Protein AF-X1F8M0-F1 (afdb_monomer_lite)

Secondary structure (DSSP, 8-state):
--HHHHHHHHHHHHHHHHHHHHHHH--S--PPPPHHHHHHHHHHHHHHHHHTTT-HHHHHHHHHHHHHH-

Radius of gyration: 16.21 Å; chains: 1; bounding box: 41×19×39 Å

Sequence (70 aa):
MSTSQIYILISIITLAIIAVVVILRRKKEQKPLSKLAALAFLLVLAGIFFGARDDQLIAYSLLGAGVILA

Structure (mmCIF, N/CA/C/O backbone):
data_AF-X1F8M0-F1
#
_entry.id 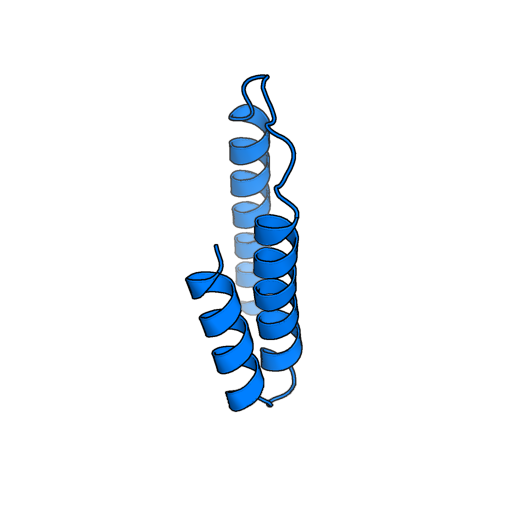  AF-X1F8M0-F1
#
loop_
_atom_site.group_PDB
_atom_site.id
_atom_site.type_symbol
_atom_site.label_atom_id
_atom_site.label_alt_id
_atom_site.label_comp_id
_atom_site.label_asym_id
_atom_site.label_entity_id
_atom_site.label_seq_id
_atom_site.pdbx_PDB_ins_code
_atom_site.Cartn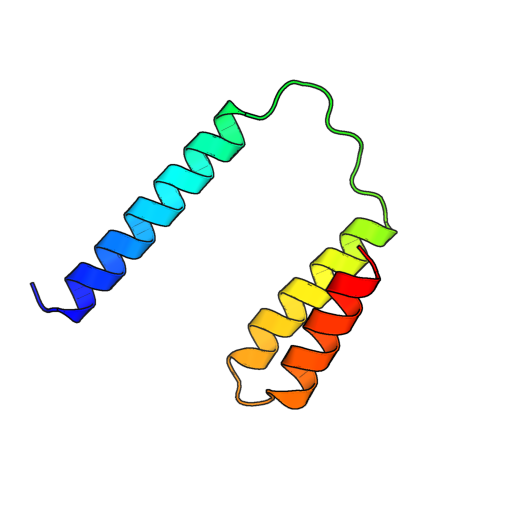_x
_atom_site.Cartn_y
_atom_site.Cartn_z
_atom_site.occupancy
_atom_site.B_iso_or_equiv
_atom_site.auth_seq_id
_atom_site.auth_comp_id
_atom_site.auth_asym_id
_atom_site.auth_atom_id
_atom_site.pdbx_PDB_model_num
ATOM 1 N N . MET A 1 1 ? 24.977 9.078 -12.275 1.00 59.69 1 MET A N 1
ATOM 2 C CA . MET A 1 1 ? 23.688 8.385 -12.060 1.00 59.69 1 MET A CA 1
ATOM 3 C C . MET A 1 1 ? 22.919 8.439 -13.359 1.00 59.69 1 MET A C 1
ATOM 5 O O . MET A 1 1 ? 22.884 9.505 -13.962 1.00 59.69 1 MET A O 1
ATOM 9 N N . SER A 1 2 ? 22.368 7.318 -13.821 1.00 83.81 2 SER A N 1
ATOM 10 C CA . SER A 1 2 ? 21.480 7.348 -14.986 1.00 83.81 2 SER A CA 1
ATOM 11 C C . SER A 1 2 ? 20.157 8.022 -14.614 1.00 83.81 2 SER A C 1
ATOM 13 O O . SER A 1 2 ? 19.735 7.973 -13.457 1.00 83.81 2 SER A O 1
ATOM 15 N N . THR A 1 3 ? 19.481 8.634 -15.585 1.00 85.38 3 THR A N 1
ATOM 16 C CA . THR A 1 3 ? 18.167 9.268 -15.383 1.00 85.38 3 THR A CA 1
ATOM 17 C C . THR A 1 3 ? 17.174 8.304 -14.723 1.00 85.38 3 THR A C 1
ATOM 19 O O . THR A 1 3 ? 16.446 8.680 -13.809 1.00 85.38 3 THR A O 1
ATOM 22 N N . SER A 1 4 ? 17.216 7.024 -15.100 1.00 86.56 4 SER A N 1
ATOM 23 C CA . SER A 1 4 ? 16.392 5.963 -14.512 1.00 86.56 4 SER A CA 1
ATOM 24 C C . SER A 1 4 ? 16.664 5.748 -13.019 1.00 86.56 4 SER A C 1
ATOM 26 O O . SER A 1 4 ? 15.725 5.598 -12.243 1.00 86.56 4 SER A O 1
ATOM 28 N N . GLN A 1 5 ? 17.931 5.779 -12.585 1.00 89.25 5 GLN A N 1
ATOM 29 C CA . GLN A 1 5 ? 18.278 5.667 -11.162 1.00 89.25 5 GLN A CA 1
ATOM 30 C C . GLN A 1 5 ? 17.772 6.859 -10.348 1.00 89.25 5 GLN A C 1
ATOM 32 O O . GLN A 1 5 ? 17.373 6.679 -9.200 1.00 89.25 5 GLN A O 1
ATOM 37 N N . ILE A 1 6 ? 17.754 8.057 -10.939 1.00 93.69 6 ILE A N 1
ATOM 38 C CA . ILE A 1 6 ? 17.239 9.262 -10.279 1.00 93.69 6 ILE A CA 1
ATOM 39 C C . ILE A 1 6 ? 15.734 9.124 -10.028 1.00 93.69 6 ILE A C 1
ATOM 41 O O . ILE A 1 6 ? 15.282 9.373 -8.913 1.00 93.69 6 ILE A O 1
ATOM 45 N N . TYR A 1 7 ? 14.962 8.655 -11.014 1.00 92.56 7 TYR A N 1
ATOM 46 C CA . TYR A 1 7 ? 13.526 8.422 -10.831 1.00 92.56 7 TYR A CA 1
ATOM 47 C C . TYR A 1 7 ? 13.229 7.364 -9.770 1.00 92.56 7 TYR A C 1
ATOM 49 O O . TYR A 1 7 ? 12.386 7.598 -8.908 1.00 92.56 7 TYR A O 1
ATOM 57 N N . ILE A 1 8 ? 13.955 6.242 -9.779 1.00 94.12 8 ILE A N 1
ATOM 58 C CA . ILE A 1 8 ? 13.792 5.190 -8.765 1.00 94.12 8 ILE A CA 1
ATOM 59 C C . ILE A 1 8 ? 14.074 5.751 -7.367 1.00 94.12 8 ILE A C 1
ATOM 61 O O . ILE A 1 8 ? 13.301 5.516 -6.437 1.00 94.12 8 ILE A O 1
ATOM 65 N N . LEU A 1 9 ? 15.149 6.530 -7.221 1.00 94.88 9 LEU A N 1
ATOM 66 C CA . LEU A 1 9 ? 15.507 7.149 -5.949 1.00 94.88 9 LEU A CA 1
ATOM 67 C C . LEU A 1 9 ? 14.412 8.107 -5.457 1.00 94.88 9 LEU A C 1
ATOM 69 O O . LEU A 1 9 ? 14.030 8.044 -4.290 1.00 94.88 9 LEU A O 1
ATOM 73 N N . ILE A 1 10 ? 13.863 8.941 -6.347 1.00 94.62 10 ILE A N 1
ATOM 74 C CA . ILE A 1 10 ? 12.747 9.840 -6.024 1.00 94.62 10 ILE A CA 1
ATOM 75 C C . ILE A 1 10 ? 11.521 9.035 -5.579 1.00 94.62 10 ILE A C 1
ATOM 77 O O . ILE A 1 10 ? 10.962 9.331 -4.526 1.00 94.62 10 ILE A O 1
ATOM 81 N N . SER A 1 11 ? 11.132 7.987 -6.314 1.00 92.19 11 SER A N 1
ATOM 82 C CA . SER A 1 11 ? 9.978 7.148 -5.961 1.00 92.19 11 SER A CA 1
ATOM 83 C C . SER A 1 11 ? 10.120 6.506 -4.580 1.00 92.19 11 SER A C 1
ATOM 85 O O . SER A 1 11 ? 9.162 6.508 -3.806 1.00 92.19 11 SER A O 1
ATOM 87 N N . ILE A 1 12 ? 11.311 6.000 -4.244 1.00 96.00 12 ILE A N 1
ATOM 88 C CA . ILE A 1 12 ? 11.593 5.414 -2.926 1.00 96.00 12 ILE A CA 1
ATOM 89 C C . ILE A 1 12 ? 11.461 6.472 -1.828 1.00 96.00 12 ILE A C 1
ATOM 91 O O . ILE A 1 12 ? 10.807 6.222 -0.816 1.00 96.00 12 ILE A O 1
ATOM 95 N N . ILE A 1 13 ? 12.037 7.662 -2.029 1.00 97.00 13 ILE A N 1
ATOM 96 C CA . ILE A 1 13 ? 11.949 8.763 -1.061 1.00 97.00 13 ILE A CA 1
ATOM 97 C C . ILE A 1 13 ? 10.488 9.184 -0.859 1.00 97.00 13 ILE A C 1
ATOM 99 O O . ILE A 1 13 ? 10.044 9.337 0.277 1.00 97.00 13 ILE A O 1
ATOM 103 N N . THR A 1 14 ? 9.711 9.318 -1.936 1.00 96.38 14 THR A N 1
ATOM 104 C CA . THR A 1 14 ? 8.285 9.657 -1.854 1.00 96.38 14 THR A CA 1
ATOM 105 C C . THR A 1 14 ? 7.496 8.602 -1.076 1.00 96.38 14 THR A C 1
ATOM 107 O O . THR A 1 14 ? 6.738 8.954 -0.173 1.00 96.38 14 THR A O 1
ATOM 110 N N . LEU A 1 15 ? 7.703 7.312 -1.367 1.00 94.00 15 LEU A N 1
ATOM 111 C CA . LEU A 1 15 ? 7.074 6.208 -0.632 1.00 94.00 15 LEU A CA 1
ATOM 112 C C . LEU A 1 15 ? 7.454 6.216 0.852 1.00 94.00 15 LEU A C 1
ATOM 114 O O . LEU A 1 15 ? 6.584 6.030 1.704 1.00 94.00 15 LEU A O 1
ATOM 118 N N . ALA A 1 16 ? 8.722 6.485 1.171 1.00 95.44 16 ALA A N 1
ATOM 119 C CA . ALA A 1 16 ? 9.190 6.595 2.548 1.00 95.44 16 ALA A CA 1
ATOM 120 C C . ALA A 1 16 ? 8.492 7.743 3.295 1.00 95.44 16 ALA A C 1
ATOM 122 O O . ALA A 1 16 ? 8.022 7.546 4.415 1.00 95.44 16 ALA A O 1
ATOM 123 N N . ILE A 1 17 ? 8.348 8.915 2.666 1.00 96.50 17 ILE A N 1
ATOM 124 C CA . ILE A 1 17 ? 7.631 10.058 3.251 1.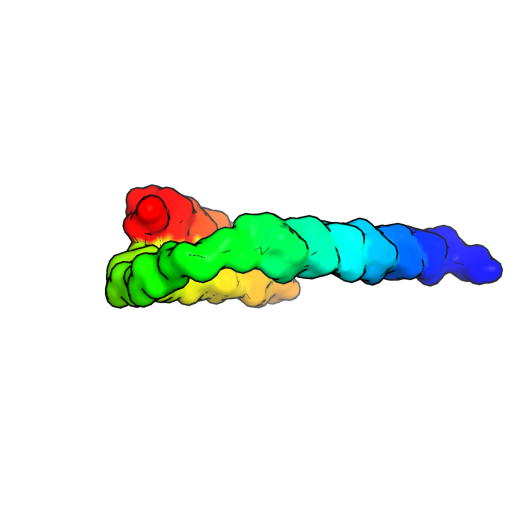00 96.50 17 ILE A CA 1
ATOM 125 C C . ILE A 1 17 ? 6.163 9.701 3.509 1.00 96.50 17 ILE A C 1
ATOM 127 O O . ILE A 1 17 ? 5.669 9.929 4.613 1.00 96.50 17 ILE A O 1
ATOM 131 N N . ILE A 1 18 ? 5.472 9.105 2.530 1.00 93.75 18 ILE A N 1
ATOM 132 C CA . ILE A 1 18 ? 4.071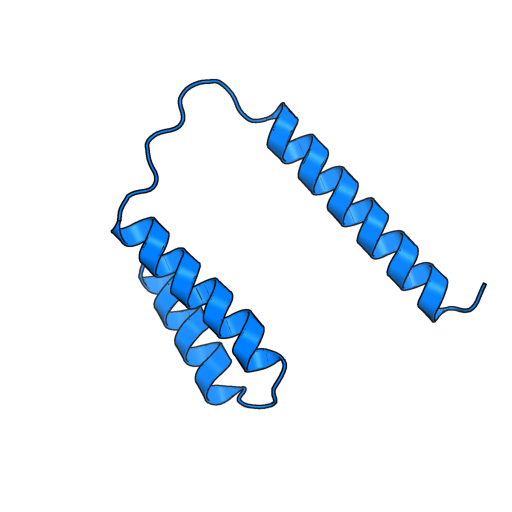 8.682 2.683 1.00 93.75 18 IL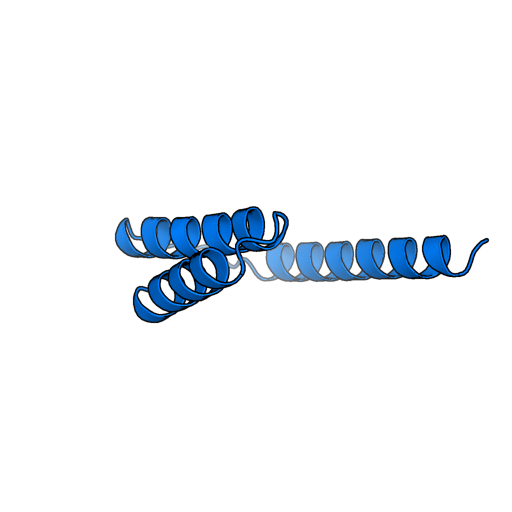E A CA 1
ATOM 133 C C . ILE A 1 18 ? 3.938 7.701 3.852 1.00 93.75 18 ILE A C 1
ATOM 135 O O . ILE A 1 18 ? 3.068 7.879 4.705 1.00 93.75 18 ILE A O 1
ATOM 139 N N . ALA A 1 19 ? 4.818 6.699 3.931 1.00 88.88 19 ALA A N 1
ATOM 140 C CA . ALA A 1 19 ? 4.804 5.713 5.004 1.00 88.88 19 ALA A CA 1
ATOM 141 C C . ALA A 1 19 ? 4.980 6.367 6.383 1.00 88.88 19 ALA A C 1
ATOM 143 O O . ALA A 1 19 ? 4.190 6.104 7.292 1.00 88.88 19 ALA A O 1
ATOM 144 N N . VAL A 1 20 ? 5.959 7.266 6.529 1.00 93.38 20 VAL A N 1
ATOM 145 C CA . VAL A 1 20 ? 6.201 8.007 7.777 1.00 93.38 20 VAL A CA 1
ATOM 146 C C . VAL A 1 20 ? 4.974 8.832 8.165 1.00 93.38 20 VAL A C 1
ATOM 148 O O . VAL A 1 20 ? 4.511 8.740 9.301 1.00 93.38 20 VAL A O 1
ATOM 151 N N . VAL A 1 21 ? 4.391 9.582 7.227 1.00 91.31 21 VAL A N 1
ATOM 152 C CA . VAL A 1 21 ? 3.190 10.394 7.479 1.00 91.31 21 VAL A CA 1
ATOM 153 C C . VAL A 1 21 ? 2.014 9.524 7.927 1.00 91.31 21 VAL A C 1
ATOM 155 O O . VAL A 1 21 ? 1.348 9.852 8.908 1.00 91.31 21 VAL A O 1
ATOM 158 N N . VAL A 1 22 ? 1.763 8.399 7.253 1.00 87.44 22 VAL A N 1
ATOM 159 C CA . VAL A 1 22 ? 0.665 7.478 7.589 1.00 87.44 22 VAL A CA 1
ATOM 160 C C . VAL A 1 22 ? 0.853 6.865 8.978 1.00 87.44 22 VAL A C 1
ATOM 162 O O . VAL A 1 22 ? -0.105 6.795 9.752 1.00 87.44 22 VAL A O 1
ATOM 165 N N . ILE A 1 23 ? 2.077 6.454 9.320 1.00 84.44 23 ILE A N 1
ATOM 166 C CA . ILE A 1 23 ? 2.397 5.873 10.630 1.00 84.44 23 ILE A CA 1
ATOM 167 C C . ILE A 1 23 ? 2.227 6.916 11.739 1.00 84.44 23 ILE A C 1
ATOM 169 O O . ILE A 1 23 ? 1.582 6.627 12.745 1.00 84.44 23 ILE A O 1
ATOM 173 N N . LEU A 1 24 ? 2.735 8.136 11.546 1.00 85.69 24 LEU A N 1
ATOM 174 C CA . LEU A 1 24 ? 2.613 9.215 12.532 1.00 85.69 24 LEU A CA 1
ATOM 175 C C . LEU A 1 24 ? 1.160 9.675 12.724 1.00 85.69 24 LEU A C 1
ATOM 177 O O . LEU A 1 24 ? 0.776 10.079 13.821 1.00 85.69 24 LEU A O 1
ATOM 181 N N . ARG A 1 25 ? 0.327 9.595 11.679 1.00 80.25 25 ARG A N 1
ATOM 182 C CA . ARG A 1 25 ? -1.085 10.006 11.727 1.00 80.25 25 ARG A CA 1
ATOM 183 C C . ARG A 1 25 ? -2.014 8.946 12.331 1.00 80.25 25 ARG A C 1
ATOM 185 O O . ARG A 1 25 ? -3.180 9.254 12.586 1.00 80.25 25 ARG A O 1
ATOM 192 N N . ARG A 1 26 ? -1.539 7.723 12.604 1.00 69.19 26 ARG A N 1
ATOM 193 C CA . ARG A 1 26 ? -2.320 6.697 13.320 1.00 69.19 26 ARG A CA 1
ATOM 194 C C . ARG A 1 26 ? -2.559 7.120 14.777 1.00 69.19 26 ARG A C 1
ATOM 196 O O . ARG A 1 26 ? -1.818 6.747 15.681 1.00 69.19 26 ARG A O 1
ATOM 203 N N . LYS A 1 27 ? -3.643 7.860 15.030 1.00 60.53 27 LYS A N 1
ATOM 204 C CA . LYS A 1 27 ? -4.214 7.996 16.378 1.00 60.53 27 LYS A CA 1
ATOM 205 C C . LYS A 1 27 ? -4.935 6.698 16.757 1.00 60.53 27 LYS A C 1
ATOM 207 O O . LYS A 1 27 ? -5.614 6.089 15.932 1.00 60.53 27 LYS A O 1
ATOM 212 N N . LYS A 1 28 ? -4.716 6.253 17.998 1.00 65.38 28 LYS A N 1
ATOM 213 C CA . LYS A 1 28 ? -5.257 5.021 18.584 1.00 65.38 28 LYS A CA 1
ATOM 214 C C . LYS A 1 28 ? -6.788 5.029 18.542 1.00 65.38 28 LYS A C 1
ATOM 216 O O . LYS A 1 28 ? -7.399 5.697 19.356 1.00 65.38 28 LYS A O 1
ATOM 221 N N . GLU A 1 29 ? -7.343 4.311 17.574 1.00 63.97 29 GLU A N 1
ATOM 222 C CA . GLU A 1 29 ? -8.530 3.446 17.644 1.00 63.97 29 GLU A CA 1
ATOM 223 C C . GLU A 1 29 ? -8.706 2.841 16.245 1.00 63.97 29 GLU A C 1
ATOM 225 O O . GLU A 1 29 ? -9.358 3.393 15.359 1.00 63.97 29 GLU A O 1
ATOM 230 N N . GLN A 1 30 ? -8.019 1.723 15.994 1.00 63.06 30 GLN A N 1
ATOM 231 C CA . GLN A 1 30 ? -8.179 0.998 14.738 1.00 63.06 30 GLN A CA 1
ATOM 232 C C . GLN A 1 30 ? -9.472 0.194 14.836 1.00 63.06 30 GLN A C 1
ATOM 234 O O . GLN A 1 30 ? -9.494 -0.876 15.442 1.00 63.06 30 GLN A O 1
ATOM 239 N N . LYS A 1 31 ? -10.557 0.712 14.250 1.00 68.56 31 LYS A N 1
ATOM 240 C CA . LYS A 1 31 ? -11.714 -0.134 13.948 1.00 68.56 31 LYS A CA 1
ATOM 241 C C . LYS A 1 31 ? -11.210 -1.297 13.085 1.00 68.56 31 LYS A C 1
ATOM 243 O O . LYS A 1 31 ? -10.471 -1.041 12.129 1.00 68.56 31 LYS A O 1
ATOM 248 N N . PRO A 1 32 ? -11.541 -2.551 13.427 1.00 69.50 32 PRO A N 1
ATOM 249 C CA . PRO A 1 32 ? -11.096 -3.690 12.642 1.00 69.50 32 PRO A CA 1
ATOM 250 C C . PRO A 1 32 ? -11.566 -3.510 11.199 1.00 69.50 32 PRO A C 1
ATOM 252 O O . PRO A 1 32 ? -12.693 -3.068 10.961 1.00 69.50 32 PRO A O 1
ATOM 255 N N . LEU A 1 33 ? -10.692 -3.833 10.242 1.00 70.25 33 LEU A N 1
ATOM 256 C CA . LEU A 1 33 ? -11.064 -3.894 8.832 1.00 70.25 33 LEU A CA 1
ATOM 257 C C . LEU A 1 33 ? -12.292 -4.798 8.711 1.00 70.25 33 LEU A C 1
ATOM 259 O O . LEU A 1 33 ? -12.235 -5.984 9.041 1.00 70.25 33 LEU A O 1
ATOM 263 N N . SER A 1 34 ? -13.413 -4.223 8.274 1.00 83.19 34 SER A N 1
ATOM 264 C CA . SER A 1 34 ? -14.605 -5.003 7.954 1.00 83.19 34 SER A CA 1
ATOM 265 C C . SER A 1 34 ? -14.230 -6.068 6.925 1.00 83.19 34 SER A C 1
ATOM 267 O O . SER A 1 34 ? -13.427 -5.807 6.026 1.00 83.19 34 SER A O 1
ATOM 269 N N . LYS A 1 35 ? -14.830 -7.259 7.020 1.00 85.88 35 LYS A N 1
ATOM 270 C CA . LYS A 1 35 ? -14.619 -8.340 6.042 1.00 85.88 35 LYS A CA 1
ATOM 271 C C . LYS A 1 35 ? -14.859 -7.857 4.605 1.00 85.88 35 LYS A C 1
ATOM 273 O O . LYS A 1 35 ? -14.159 -8.288 3.695 1.00 85.88 35 LYS A O 1
ATOM 278 N N . LEU A 1 36 ? -15.796 -6.922 4.425 1.00 85.81 36 LEU A N 1
ATOM 279 C CA . LEU A 1 36 ? -16.097 -6.313 3.131 1.00 85.81 36 LEU A CA 1
ATOM 280 C C . LEU A 1 36 ? -14.969 -5.388 2.649 1.00 85.81 36 LEU A C 1
ATOM 282 O O . LEU A 1 36 ? -14.548 -5.485 1.503 1.00 85.81 36 LEU A O 1
ATOM 286 N N . ALA A 1 37 ? -14.413 -4.573 3.550 1.00 84.50 37 ALA A N 1
ATOM 287 C CA . ALA A 1 37 ? -13.278 -3.702 3.249 1.00 84.50 37 ALA A CA 1
ATOM 288 C C . ALA A 1 37 ? -12.016 -4.509 2.913 1.00 84.50 37 ALA A C 1
ATOM 290 O O . ALA A 1 37 ? -11.271 -4.145 2.010 1.00 84.50 37 ALA A O 1
ATOM 291 N N . ALA A 1 38 ? -11.791 -5.637 3.595 1.00 86.44 38 ALA A N 1
ATOM 292 C CA . ALA A 1 38 ? -10.703 -6.552 3.262 1.00 86.44 38 ALA A CA 1
ATOM 293 C C . ALA A 1 38 ? -10.876 -7.165 1.861 1.00 86.44 38 ALA A C 1
ATOM 295 O O . ALA A 1 38 ? -9.907 -7.239 1.109 1.00 86.44 38 ALA A O 1
ATOM 296 N N . LEU A 1 39 ? -12.101 -7.557 1.491 1.00 89.81 39 LEU A N 1
ATOM 297 C CA . LEU A 1 39 ? -12.405 -8.093 0.162 1.00 89.81 39 LEU A CA 1
ATOM 298 C C . LEU A 1 39 ? -12.228 -7.038 -0.941 1.00 89.81 39 LEU A C 1
ATOM 300 O O . LEU A 1 39 ? -11.605 -7.321 -1.962 1.00 89.81 39 LEU A O 1
ATOM 304 N N . ALA A 1 40 ? -12.712 -5.817 -0.709 1.00 87.38 40 ALA A N 1
ATOM 305 C CA . ALA A 1 40 ? -12.519 -4.680 -1.606 1.00 87.38 40 ALA A CA 1
ATOM 306 C C . ALA A 1 40 ? -11.028 -4.389 -1.827 1.00 87.38 40 ALA A C 1
ATOM 308 O O . ALA A 1 40 ? -10.565 -4.268 -2.961 1.00 87.38 40 ALA A O 1
ATOM 309 N N . PHE A 1 41 ? -10.246 -4.383 -0.746 1.00 89.50 41 PHE A N 1
ATOM 310 C CA . PHE A 1 41 ? -8.802 -4.179 -0.816 1.00 89.50 41 PHE A CA 1
ATOM 311 C C . PHE A 1 41 ? -8.087 -5.306 -1.576 1.00 89.50 41 PHE A C 1
ATOM 313 O O . PHE A 1 41 ? -7.164 -5.044 -2.346 1.00 89.50 41 PHE A O 1
ATOM 320 N N . LEU A 1 42 ? -8.533 -6.556 -1.409 1.00 92.00 42 LEU A N 1
ATOM 321 C CA . LEU A 1 42 ? -8.000 -7.706 -2.139 1.00 92.00 42 LEU A CA 1
ATOM 322 C C . LEU A 1 42 ? -8.253 -7.589 -3.651 1.00 92.00 42 LEU A C 1
ATOM 324 O O . LEU A 1 42 ? -7.352 -7.869 -4.438 1.00 92.00 42 LEU A O 1
ATOM 328 N N . LEU A 1 43 ? -9.449 -7.143 -4.052 1.00 90.06 43 LEU A N 1
ATOM 329 C CA . LEU A 1 43 ? -9.802 -6.903 -5.456 1.00 90.06 43 LEU A CA 1
ATOM 330 C C . LEU A 1 43 ? -8.930 -5.806 -6.075 1.00 90.06 43 LEU A C 1
ATOM 332 O O . LEU A 1 43 ? -8.412 -5.988 -7.177 1.00 90.06 43 LEU A O 1
ATOM 336 N N . VAL A 1 44 ? -8.698 -4.712 -5.343 1.00 90.50 44 VAL A N 1
ATOM 337 C CA . VAL A 1 44 ? -7.804 -3.632 -5.789 1.00 90.50 44 VAL A CA 1
ATOM 338 C C . VAL A 1 44 ? -6.371 -4.140 -5.958 1.00 90.50 44 VAL A C 1
ATOM 340 O O . VAL A 1 44 ? -5.758 -3.910 -7.000 1.00 90.50 44 VAL A O 1
ATOM 343 N N . LEU A 1 45 ? -5.842 -4.874 -4.973 1.00 90.62 45 LEU A N 1
ATOM 344 C CA . LEU A 1 45 ? -4.501 -5.463 -5.052 1.00 90.62 45 LEU A CA 1
ATOM 345 C C . LEU A 1 45 ? -4.374 -6.421 -6.236 1.00 90.62 45 LEU A C 1
ATOM 347 O O . LEU A 1 45 ? -3.416 -6.327 -7.001 1.00 90.62 45 LEU A O 1
ATOM 351 N N . ALA A 1 46 ? -5.345 -7.316 -6.415 1.00 88.94 46 ALA A N 1
ATOM 352 C CA . ALA A 1 46 ? -5.355 -8.244 -7.532 1.00 88.94 46 ALA A CA 1
ATOM 353 C C . ALA A 1 46 ? -5.393 -7.490 -8.875 1.00 88.94 46 ALA A C 1
ATOM 355 O O . ALA A 1 46 ? -4.616 -7.818 -9.767 1.00 88.94 46 ALA A O 1
ATOM 356 N N . GLY A 1 47 ? -6.184 -6.419 -9.001 1.00 87.12 47 GLY A N 1
ATOM 357 C CA . GLY A 1 47 ? -6.207 -5.581 -10.202 1.00 87.12 47 GLY A CA 1
ATOM 358 C C . GLY A 1 47 ? -4.845 -4.956 -10.531 1.00 87.12 47 GLY A C 1
ATOM 359 O O . GLY A 1 47 ? -4.433 -4.965 -11.688 1.00 87.12 47 GLY A O 1
ATOM 360 N N . ILE A 1 48 ? -4.095 -4.503 -9.518 1.00 87.00 48 ILE A N 1
ATOM 361 C CA . ILE A 1 48 ? -2.727 -3.979 -9.691 1.00 87.00 48 ILE A CA 1
ATOM 362 C C . ILE A 1 48 ? -1.771 -5.072 -10.201 1.00 87.00 48 ILE A C 1
ATOM 364 O O . ILE A 1 48 ? -0.998 -4.826 -11.126 1.00 87.00 48 ILE A O 1
ATOM 368 N N . PHE A 1 49 ? -1.827 -6.285 -9.637 1.00 86.06 49 PHE A N 1
ATOM 369 C CA . PHE A 1 49 ? -0.962 -7.397 -10.061 1.00 86.06 49 PHE A CA 1
ATOM 370 C C . PHE A 1 49 ? -1.291 -7.917 -11.466 1.00 86.06 49 PHE A C 1
ATOM 372 O O . PHE A 1 49 ? -0.373 -8.237 -12.221 1.00 86.06 49 PHE A O 1
ATOM 379 N N . PHE A 1 50 ? -2.575 -7.996 -11.829 1.00 83.81 50 PHE A N 1
ATOM 380 C CA . PHE A 1 50 ? -3.005 -8.413 -13.169 1.00 83.81 50 PHE A CA 1
ATOM 381 C C . PHE A 1 50 ? -2.728 -7.337 -14.229 1.00 83.81 50 PHE A C 1
ATOM 383 O O . PHE A 1 50 ? -2.356 -7.672 -15.350 1.00 83.81 50 PHE A O 1
ATOM 390 N N . GLY A 1 51 ? -2.795 -6.050 -13.872 1.00 77.94 51 GLY A N 1
ATOM 391 C CA . GLY A 1 51 ? -2.449 -4.947 -14.778 1.00 77.94 51 GLY A CA 1
ATOM 392 C C . GLY A 1 51 ? -0.977 -4.922 -15.193 1.00 77.94 51 GLY A C 1
ATOM 393 O O . GLY A 1 51 ? -0.644 -4.367 -16.235 1.00 77.94 51 GLY A O 1
ATOM 394 N N . ALA A 1 52 ? -0.101 -5.567 -14.420 1.00 71.75 52 ALA A N 1
ATOM 395 C CA . ALA A 1 52 ? 1.311 -5.727 -14.755 1.00 71.75 52 ALA A CA 1
ATOM 396 C C . ALA A 1 52 ? 1.590 -6.853 -15.776 1.00 71.75 52 ALA A C 1
ATOM 398 O O . ALA A 1 52 ? 2.736 -7.008 -16.189 1.00 71.75 52 ALA A O 1
ATOM 399 N N . ARG A 1 53 ? 0.582 -7.657 -16.153 1.00 68.19 53 ARG A N 1
ATOM 400 C CA . ARG A 1 53 ? 0.707 -8.819 -17.059 1.00 68.19 53 ARG A CA 1
ATOM 401 C C . ARG A 1 53 ? -0.065 -8.655 -18.376 1.00 68.19 53 ARG A C 1
ATOM 403 O O . ARG A 1 53 ? -0.483 -9.644 -18.959 1.00 68.19 53 ARG A O 1
ATOM 410 N N . ASP A 1 54 ? -0.284 -7.418 -18.814 1.00 74.00 54 ASP A N 1
ATOM 411 C CA . ASP A 1 54 ? -1.004 -7.053 -20.049 1.00 74.00 54 ASP A CA 1
ATOM 412 C C . ASP A 1 54 ? -2.508 -7.409 -20.102 1.00 74.00 54 ASP A C 1
ATOM 414 O O . ASP A 1 54 ? -3.207 -6.998 -21.028 1.00 74.00 54 ASP A O 1
ATOM 418 N N . ASP A 1 55 ? -3.067 -8.036 -19.062 1.00 77.19 55 ASP A N 1
ATOM 419 C CA . ASP A 1 55 ? -4.506 -8.307 -18.924 1.00 77.19 55 ASP A CA 1
ATOM 420 C C . ASP A 1 55 ? -5.288 -7.067 -18.436 1.00 77.19 55 ASP A C 1
ATOM 422 O O . ASP A 1 55 ? -5.986 -7.087 -17.415 1.00 77.19 55 ASP A O 1
ATOM 426 N N . GLN A 1 56 ? -5.178 -5.953 -19.169 1.00 81.38 56 GLN A N 1
ATOM 427 C CA . GLN A 1 56 ? -5.746 -4.648 -18.790 1.00 81.38 56 GLN A CA 1
ATOM 428 C C . GLN A 1 56 ? -7.260 -4.705 -18.522 1.00 81.38 56 GLN A C 1
ATOM 430 O O . GLN A 1 56 ? -7.751 -4.075 -17.587 1.00 81.38 56 GLN A O 1
ATOM 435 N N . LEU A 1 57 ? -8.003 -5.506 -19.296 1.00 86.06 57 LEU A N 1
ATOM 436 C CA . LEU A 1 57 ? -9.447 -5.704 -19.111 1.00 86.06 57 LEU A CA 1
ATOM 437 C C . LEU A 1 57 ? -9.776 -6.292 -17.732 1.00 86.06 57 LEU A C 1
ATOM 439 O O . LEU A 1 57 ? -10.692 -5.820 -17.052 1.00 86.06 57 LEU A O 1
ATOM 443 N N . ILE A 1 58 ? -9.014 -7.299 -17.300 1.00 85.00 58 ILE A N 1
ATOM 444 C CA . ILE A 1 58 ? -9.207 -7.954 -16.002 1.00 85.00 58 ILE A CA 1
ATOM 445 C C . ILE A 1 58 ? -8.773 -7.002 -14.889 1.00 85.00 58 ILE A C 1
ATOM 447 O O . ILE A 1 58 ? -9.486 -6.849 -13.898 1.00 85.00 58 ILE A O 1
ATOM 451 N N . ALA A 1 59 ? -7.655 -6.304 -15.089 1.00 86.56 59 ALA A N 1
ATOM 452 C CA . ALA A 1 59 ? -7.116 -5.338 -14.144 1.00 86.56 59 ALA A CA 1
ATOM 453 C C . ALA A 1 59 ? -8.105 -4.206 -13.829 1.00 86.56 59 ALA A C 1
ATOM 455 O O . ALA A 1 59 ? -8.390 -3.944 -12.659 1.00 86.56 59 ALA A O 1
ATOM 456 N N . TYR A 1 60 ? -8.680 -3.570 -14.855 1.00 89.44 60 TYR A N 1
ATOM 457 C CA . TYR A 1 60 ? -9.649 -2.487 -14.670 1.00 89.44 60 TYR A CA 1
ATOM 458 C C . TYR A 1 60 ? -10.971 -2.973 -14.081 1.00 89.44 60 TYR A C 1
ATOM 460 O O . TYR A 1 60 ? -11.552 -2.275 -13.251 1.00 89.44 60 TYR A O 1
ATOM 468 N N . SER A 1 61 ? -11.417 -4.178 -14.442 1.00 89.75 61 SER A N 1
ATOM 469 C CA . SER A 1 61 ? -12.626 -4.773 -13.861 1.00 89.75 61 SER A CA 1
ATOM 470 C C . SER A 1 61 ? -12.454 -5.041 -12.363 1.00 89.75 61 SER A C 1
ATOM 472 O O . SER A 1 61 ? -13.327 -4.694 -11.570 1.00 89.75 61 SER A O 1
ATOM 474 N N . LEU A 1 62 ? -11.309 -5.602 -11.959 1.00 87.88 62 LEU A N 1
ATOM 475 C CA . LEU A 1 62 ? -10.988 -5.862 -10.554 1.00 87.88 62 LEU A CA 1
ATOM 476 C C . LEU A 1 62 ? -10.816 -4.572 -9.750 1.00 87.88 62 LEU A C 1
ATOM 478 O O . LEU A 1 62 ? -11.345 -4.471 -8.644 1.00 87.88 62 LEU A O 1
ATOM 482 N N . LEU A 1 63 ? -10.124 -3.577 -10.312 1.00 88.44 63 LEU A N 1
ATOM 483 C CA . LEU A 1 63 ? -9.989 -2.257 -9.694 1.00 88.44 63 LEU A CA 1
ATOM 484 C C . LEU A 1 63 ? -11.356 -1.591 -9.515 1.00 88.44 63 LEU A C 1
ATOM 486 O O . LEU A 1 63 ? -11.672 -1.141 -8.417 1.00 88.44 63 LEU A O 1
ATOM 490 N N . GLY A 1 64 ? -12.182 -1.570 -10.562 1.00 88.56 64 GLY A N 1
ATOM 491 C CA . GLY A 1 64 ? -13.521 -0.986 -10.522 1.00 88.56 64 GLY A CA 1
ATOM 492 C C . GLY A 1 64 ? -14.426 -1.674 -9.502 1.00 88.56 64 GLY A C 1
ATOM 493 O O . GLY A 1 64 ? -15.031 -1.001 -8.672 1.00 88.56 64 GLY A O 1
ATOM 494 N N . ALA A 1 65 ? -14.464 -3.009 -9.497 1.00 89.31 65 ALA A N 1
ATOM 495 C CA . ALA A 1 65 ? -15.237 -3.776 -8.521 1.00 89.31 65 ALA A CA 1
ATOM 496 C C . ALA A 1 65 ? -14.753 -3.533 -7.083 1.00 89.31 65 ALA A C 1
ATOM 498 O O . ALA A 1 65 ? -15.569 -3.338 -6.186 1.00 89.31 65 ALA A O 1
ATOM 499 N N . GLY A 1 66 ? -13.435 -3.499 -6.865 1.00 85.00 66 GLY A N 1
ATOM 500 C CA . GLY A 1 66 ? -12.846 -3.207 -5.561 1.00 85.00 66 GLY A CA 1
ATOM 501 C C . GLY A 1 66 ? -13.163 -1.797 -5.059 1.00 85.00 66 GLY A C 1
ATOM 502 O O . GLY A 1 66 ? -13.443 -1.629 -3.879 1.00 85.00 66 GLY A O 1
ATOM 503 N N . VAL A 1 67 ? -13.185 -0.797 -5.946 1.00 86.81 67 VAL A N 1
ATOM 504 C CA . VAL A 1 67 ? -13.538 0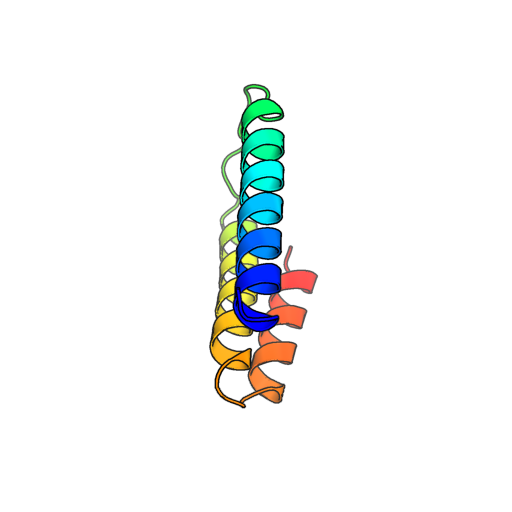.591 -5.599 1.00 86.81 67 VAL A CA 1
ATOM 505 C C . VAL A 1 67 ? -15.033 0.752 -5.316 1.00 86.81 67 VAL A C 1
ATOM 507 O O . VAL A 1 67 ? -15.383 1.461 -4.383 1.00 86.81 67 VAL A O 1
ATOM 510 N N . ILE A 1 68 ? -15.915 0.092 -6.076 1.00 89.88 68 ILE A N 1
ATOM 511 C CA . ILE A 1 68 ? -17.373 0.138 -5.843 1.00 89.88 68 ILE A CA 1
ATOM 512 C C . ILE A 1 68 ? -17.754 -0.546 -4.521 1.00 89.88 68 ILE A C 1
ATOM 514 O O . ILE A 1 68 ? -18.733 -0.165 -3.885 1.00 89.88 68 ILE A O 1
ATOM 518 N N . LEU A 1 69 ? -17.005 -1.578 -4.126 1.00 84.06 69 LEU A N 1
ATOM 519 C CA . LEU A 1 69 ? -17.266 -2.362 -2.920 1.00 84.06 69 LEU A CA 1
ATOM 520 C C . LEU A 1 69 ? -16.778 -1.686 -1.621 1.00 84.06 69 LEU A C 1
ATOM 522 O O . LEU A 1 69 ? -17.233 -2.076 -0.543 1.00 84.06 69 LEU A O 1
ATOM 526 N N . ALA A 1 70 ? -15.829 -0.748 -1.718 1.00 78.06 70 ALA A N 1
ATOM 527 C CA . ALA A 1 70 ? -15.194 -0.058 -0.589 1.00 78.06 70 ALA A CA 1
ATOM 528 C C . ALA A 1 70 ? -16.054 1.087 -0.034 1.00 78.06 70 ALA A C 1
ATOM 530 O O . ALA A 1 70 ? -16.092 1.213 1.213 1.00 78.06 70 ALA A O 1
#

Organism: NCBI:txid412755

Foldseek 3Di:
DDPVVVVVVVVVVVVVVVVVVVVVPDDPDDDPQDPQLVQLVVLQVVLVVVVVVVPPVSSVVSNVVSVVSD

pLDDT: mean 84.74, std 9.29, range [59.69, 97.0]